Protein AF-A0A2S9GJ93-F1 (afdb_monomer_lite)

Radius of gyration: 14.31 Å; chains: 1; bounding box: 33×22×41 Å

pLDDT: mean 97.19, std 2.05, range [85.56, 98.69]

Sequence (85 aa):
LRRGENGLKVFAMCEIPNNVILIDEFAKRFDGFSIGSNDLTQLTLGVDRDSEIVAFDYDERDEGVKEMIRLAVDGCRRNGIHSGL

Secondary structure (DSSP, 8-state):
--TTGGG---EEE--SHHHHHTHHHHHTT-SEEE--HHHHHHHHHT--TT-TTTGGG--TTSHHHHHHHHHHHHHHHHTT-EEE-

Foldseek 3Di:
DDDPVVPDFFEEEPQALVCLVCVLVVLVPGQEYEYPLPNNQCRQQVADCPDPVGVVVRDSPDPSNVVSVVSRCVSCVVSVHDYHD

Structure (mmCIF, N/CA/C/O backbone):
data_AF-A0A2S9GJ93-F1
#
_entry.id   AF-A0A2S9GJ93-F1
#
loop_
_atom_site.group_PDB
_atom_site.id
_atom_site.type_symbol
_atom_site.label_atom_id
_atom_site.label_alt_id
_atom_site.label_comp_id
_atom_site.label_asym_id
_atom_site.label_entity_id
_atom_site.label_seq_id
_atom_site.pdbx_PDB_ins_code
_atom_site.Cartn_x
_atom_site.Cartn_y
_atom_site.Cartn_z
_atom_site.occupancy
_atom_site.B_iso_or_equiv
_atom_site.auth_seq_id
_atom_site.auth_comp_id
_atom_site.auth_asym_id
_atom_site.auth_atom_id
_atom_site.pdbx_PDB_model_num
ATOM 1 N N . LEU A 1 1 ? 3.450 9.779 21.721 1.00 85.56 1 LEU A N 1
ATOM 2 C CA . LEU A 1 1 ? 2.081 9.786 21.157 1.00 85.56 1 LEU A CA 1
ATOM 3 C C . LEU A 1 1 ? 1.505 8.384 21.286 1.00 85.56 1 LEU A C 1
ATOM 5 O O . LEU A 1 1 ? 2.253 7.436 21.066 1.00 85.56 1 LEU A O 1
ATOM 9 N N . ARG A 1 2 ? 0.230 8.238 21.658 1.00 92.81 2 ARG A N 1
ATOM 10 C CA . ARG A 1 2 ? -0.439 6.934 21.771 1.00 92.81 2 ARG A CA 1
ATOM 11 C C . ARG A 1 2 ? -1.599 6.866 20.780 1.00 92.81 2 ARG A C 1
ATOM 13 O O . ARG A 1 2 ? -2.453 7.747 20.776 1.00 92.81 2 ARG A O 1
ATOM 20 N N . ARG A 1 3 ? -1.627 5.824 19.942 1.00 94.56 3 ARG A N 1
ATOM 21 C CA . ARG A 1 3 ? -2.735 5.567 19.004 1.00 94.56 3 ARG A CA 1
ATOM 22 C C . ARG A 1 3 ? -4.067 5.533 19.763 1.00 94.56 3 ARG A C 1
ATOM 24 O O . ARG A 1 3 ? -4.152 4.893 20.811 1.00 94.56 3 ARG A O 1
ATOM 31 N N . GLY A 1 4 ? -5.077 6.226 19.241 1.00 95.12 4 GLY A N 1
ATOM 32 C CA . GLY A 1 4 ? -6.419 6.331 19.821 1.00 95.12 4 GLY A CA 1
ATOM 33 C C . GLY A 1 4 ? -6.587 7.403 20.905 1.00 95.12 4 GLY A C 1
ATOM 34 O O . GLY A 1 4 ? -7.716 7.799 21.189 1.00 95.12 4 GLY A O 1
ATOM 35 N N . GLU A 1 5 ? -5.504 7.923 21.490 1.00 97.94 5 GLU A N 1
ATOM 36 C CA . GLU A 1 5 ? -5.591 9.005 22.475 1.00 97.94 5 GLU A CA 1
ATOM 37 C C . GLU A 1 5 ? -5.990 10.317 21.785 1.00 97.94 5 GLU A C 1
ATOM 39 O O . GLU A 1 5 ? -5.407 10.689 20.769 1.00 97.94 5 GLU A O 1
ATOM 44 N N . ASN A 1 6 ? -7.006 11.010 22.312 1.00 96.75 6 ASN A N 1
ATOM 45 C CA . ASN A 1 6 ? -7.559 12.245 21.734 1.00 96.75 6 ASN A CA 1
ATOM 46 C C . ASN A 1 6 ? -7.973 12.115 20.252 1.00 96.75 6 ASN A C 1
ATOM 48 O O . ASN A 1 6 ? -7.910 13.082 19.497 1.00 96.75 6 ASN A O 1
ATOM 52 N N . GLY A 1 7 ? -8.375 10.913 19.820 1.00 96.00 7 GLY A N 1
ATOM 53 C CA . GLY A 1 7 ? -8.750 10.650 18.428 1.00 96.00 7 GLY A CA 1
ATOM 54 C C . GLY A 1 7 ? -7.566 10.576 17.458 1.00 96.00 7 GLY A C 1
ATOM 55 O O . GLY A 1 7 ? -7.782 10.585 16.246 1.00 96.00 7 GLY A O 1
ATOM 56 N N . LEU A 1 8 ? -6.328 10.486 17.961 1.00 97.56 8 LEU A N 1
ATOM 57 C CA . LEU A 1 8 ? -5.141 10.327 17.128 1.00 97.56 8 LEU A CA 1
ATOM 58 C C . LEU A 1 8 ? -5.209 9.017 16.336 1.00 97.56 8 LEU A C 1
ATOM 60 O O . LEU A 1 8 ? -5.151 7.926 16.912 1.00 97.56 8 LEU A O 1
ATOM 64 N N . LYS A 1 9 ? -5.252 9.144 15.011 1.00 97.19 9 LYS A N 1
ATOM 65 C CA . LYS A 1 9 ? -5.096 8.036 14.069 1.00 97.19 9 LYS A CA 1
ATOM 66 C C . LYS A 1 9 ? -3.650 7.943 13.604 1.00 97.19 9 LYS A C 1
ATOM 68 O O . LYS A 1 9 ? -3.009 8.964 13.361 1.00 97.19 9 LYS A O 1
ATOM 73 N N . VAL A 1 10 ? -3.149 6.725 13.466 1.00 97.56 10 VAL A N 1
ATOM 74 C CA . VAL A 1 10 ? -1.795 6.438 12.997 1.00 97.56 10 VAL A CA 1
ATOM 75 C C . VAL A 1 10 ? -1.888 5.725 11.659 1.00 97.56 10 VAL A C 1
ATOM 77 O O . VAL A 1 10 ? -2.441 4.632 11.565 1.00 97.56 10 VAL A O 1
ATOM 80 N N . PHE A 1 11 ? -1.321 6.348 10.635 1.00 97.75 11 PHE A N 1
ATOM 81 C CA . PHE A 1 11 ? -1.234 5.802 9.287 1.00 97.75 11 PHE A CA 1
ATOM 82 C C . PHE A 1 11 ? 0.205 5.397 8.985 1.00 97.75 11 PHE A C 1
ATOM 84 O O . PHE A 1 11 ? 1.141 5.914 9.600 1.00 97.75 11 PHE A O 1
ATOM 91 N N . ALA A 1 12 ? 0.373 4.482 8.039 1.00 97.75 12 ALA A N 1
ATOM 92 C CA . ALA A 1 12 ? 1.678 4.093 7.523 1.00 97.75 12 ALA A CA 1
ATOM 93 C C . ALA A 1 12 ? 1.697 4.122 5.995 1.00 97.75 12 ALA A C 1
ATOM 95 O O . ALA A 1 12 ? 0.660 3.982 5.346 1.00 97.75 12 ALA A O 1
ATOM 96 N N . MET A 1 13 ? 2.887 4.275 5.424 1.00 98.25 13 MET A N 1
ATOM 97 C CA . MET A 1 13 ? 3.080 4.083 3.994 1.00 98.25 13 MET A CA 1
ATOM 98 C C . MET A 1 13 ? 3.042 2.588 3.651 1.00 98.25 13 MET A C 1
ATOM 100 O O . MET A 1 13 ? 3.647 1.761 4.339 1.00 98.25 13 MET A O 1
ATOM 104 N N . CYS A 1 14 ? 2.333 2.240 2.580 1.00 98.38 14 CYS A N 1
ATOM 105 C CA . CYS A 1 14 ? 2.330 0.916 1.964 1.00 98.38 14 CYS A CA 1
ATOM 106 C C . CYS A 1 14 ? 3.125 0.985 0.654 1.00 98.38 14 CYS A C 1
ATOM 108 O O . CYS A 1 14 ? 2.555 1.056 -0.429 1.00 98.38 14 CYS A O 1
ATOM 110 N N . GLU A 1 15 ? 4.450 1.065 0.775 1.00 98.31 15 GLU A N 1
ATOM 111 C CA . GLU A 1 15 ? 5.363 1.342 -0.349 1.00 98.31 15 GLU A CA 1
ATOM 112 C C . GLU A 1 15 ? 6.496 0.309 -0.514 1.00 98.31 15 GLU A C 1
ATOM 114 O O . GLU A 1 15 ? 7.422 0.499 -1.289 1.00 98.31 15 GLU A O 1
ATOM 119 N N . ILE A 1 16 ? 6.438 -0.807 0.223 1.00 98.00 16 ILE A N 1
ATOM 120 C CA . ILE A 1 16 ? 7.464 -1.861 0.229 1.00 98.00 16 ILE A CA 1
ATOM 121 C C . ILE A 1 16 ? 6.737 -3.184 0.000 1.00 98.00 16 ILE A C 1
ATOM 123 O O . ILE A 1 16 ? 5.863 -3.495 0.801 1.00 98.00 16 ILE A O 1
ATOM 127 N N . PRO A 1 17 ? 7.102 -4.041 -0.967 1.00 98.31 17 PRO A N 1
ATOM 128 C CA . PRO A 1 17 ? 6.357 -5.276 -1.252 1.00 98.31 17 PRO A CA 1
ATOM 129 C C . PRO A 1 17 ? 6.028 -6.139 -0.016 1.00 98.31 17 PRO A C 1
ATOM 131 O O . PRO A 1 17 ? 4.951 -6.723 0.083 1.00 98.31 17 PRO A O 1
ATOM 134 N N . ASN A 1 18 ? 6.902 -6.148 0.997 1.00 98.44 18 ASN A N 1
ATOM 135 C CA . ASN A 1 18 ? 6.654 -6.819 2.274 1.00 98.44 18 ASN A CA 1
ATOM 136 C C . ASN A 1 18 ? 5.405 -6.311 3.029 1.00 98.44 18 ASN A C 1
ATOM 138 O O . ASN A 1 18 ? 4.694 -7.117 3.628 1.00 98.44 18 ASN A O 1
ATOM 142 N N . ASN A 1 19 ? 5.123 -5.001 3.022 1.00 97.31 19 ASN A N 1
ATOM 143 C CA . ASN A 1 19 ? 3.921 -4.462 3.666 1.00 97.31 19 ASN A CA 1
ATOM 144 C C . ASN A 1 19 ? 2.640 -4.809 2.897 1.00 97.31 19 ASN A C 1
ATOM 146 O O . ASN A 1 19 ? 1.630 -5.048 3.549 1.00 97.31 19 ASN A O 1
ATOM 150 N N . VAL A 1 20 ? 2.697 -4.953 1.568 1.00 98.50 20 VAL A N 1
ATOM 151 C CA . VAL A 1 20 ? 1.583 -5.466 0.751 1.00 98.50 20 VAL A CA 1
ATOM 152 C C . VAL A 1 20 ? 1.303 -6.936 1.080 1.00 98.50 20 VAL A C 1
ATOM 154 O O . VAL A 1 20 ? 0.165 -7.309 1.367 1.00 98.50 20 VAL A O 1
ATOM 157 N N . ILE A 1 21 ? 2.349 -7.770 1.098 1.00 98.62 21 ILE A N 1
ATOM 158 C CA . ILE A 1 21 ? 2.242 -9.216 1.355 1.00 98.62 21 ILE A CA 1
ATOM 159 C C . ILE A 1 21 ? 1.717 -9.495 2.769 1.00 98.62 21 ILE A C 1
ATOM 161 O O . ILE A 1 21 ? 0.863 -10.360 2.956 1.00 98.62 21 ILE A O 1
ATOM 165 N N . LEU A 1 22 ? 2.204 -8.758 3.771 1.00 98.50 22 LEU A N 1
ATOM 166 C CA . LEU A 1 22 ? 1.853 -8.951 5.183 1.00 98.50 22 LEU A CA 1
ATOM 167 C C . LEU A 1 22 ? 0.813 -7.947 5.690 1.00 98.50 22 LEU A C 1
ATOM 169 O O . LEU A 1 22 ? 0.730 -7.700 6.895 1.00 98.50 22 LEU A O 1
ATOM 173 N N . ILE A 1 23 ? 0.021 -7.352 4.799 1.00 98.50 23 ILE A N 1
ATOM 174 C CA . ILE A 1 23 ? -0.834 -6.211 5.145 1.00 98.50 23 ILE A CA 1
ATOM 175 C C . ILE A 1 23 ? -1.824 -6.506 6.279 1.00 98.50 23 ILE A C 1
ATOM 177 O O . ILE A 1 23 ? -2.101 -5.617 7.076 1.00 98.50 23 ILE A O 1
ATOM 181 N N . ASP A 1 24 ? -2.267 -7.755 6.445 1.00 98.44 24 ASP A N 1
ATOM 182 C CA . ASP A 1 24 ? -3.151 -8.166 7.547 1.00 98.44 24 ASP A CA 1
ATOM 183 C C . ASP A 1 24 ? -2.450 -8.080 8.919 1.00 98.44 24 ASP A C 1
ATOM 185 O O . ASP A 1 24 ? -3.049 -7.693 9.923 1.00 98.44 24 ASP A O 1
ATOM 189 N N . GLU A 1 25 ? -1.148 -8.373 8.980 1.00 98.56 25 GLU A N 1
ATOM 190 C CA . GLU A 1 25 ? -0.349 -8.231 10.204 1.00 98.56 25 GLU A CA 1
ATOM 191 C C . GLU A 1 25 ? -0.039 -6.767 10.514 1.00 98.56 25 GLU A C 1
ATOM 193 O O . GLU A 1 25 ? -0.022 -6.353 11.678 1.00 98.56 25 GLU A O 1
ATOM 198 N N . PHE A 1 26 ? 0.190 -5.960 9.477 1.00 98.12 26 PHE A N 1
ATOM 199 C CA . PHE A 1 26 ? 0.400 -4.527 9.640 1.00 98.12 26 PHE A CA 1
ATOM 200 C C . PHE A 1 26 ? -0.906 -3.799 10.002 1.00 98.12 26 PHE A C 1
ATOM 202 O O . PHE A 1 26 ? -0.877 -2.905 10.848 1.00 98.12 26 PHE A O 1
ATOM 209 N N . ALA A 1 27 ? -2.056 -4.220 9.472 1.00 98.06 27 ALA A N 1
ATOM 210 C CA . ALA A 1 27 ? -3.370 -3.637 9.755 1.00 98.06 27 ALA A CA 1
ATOM 211 C C . ALA A 1 27 ? -3.745 -3.683 11.246 1.00 98.06 27 ALA A C 1
ATOM 213 O O . ALA A 1 27 ? -4.414 -2.785 11.751 1.00 98.06 27 ALA A O 1
ATOM 214 N N . LYS A 1 28 ? -3.229 -4.658 12.005 1.00 97.62 28 LYS A N 1
ATOM 215 C CA . LYS A 1 28 ? -3.391 -4.708 13.472 1.00 97.62 28 LYS A CA 1
ATOM 216 C C . LYS A 1 28 ? -2.802 -3.473 14.170 1.00 97.62 28 LYS A C 1
ATOM 218 O O . LYS A 1 28 ? -3.223 -3.112 15.269 1.00 97.62 28 LYS A O 1
ATOM 223 N N . ARG A 1 29 ? -1.818 -2.812 13.551 1.00 96.31 29 ARG A N 1
ATOM 224 C CA . ARG A 1 29 ? -1.020 -1.729 14.147 1.00 96.31 29 ARG A CA 1
ATOM 225 C C . ARG A 1 29 ? -1.414 -0.331 13.666 1.00 96.31 29 ARG A C 1
ATOM 227 O O . ARG A 1 29 ? -1.191 0.615 14.420 1.00 96.31 29 ARG A O 1
ATOM 234 N N . PHE A 1 30 ? -2.046 -0.209 12.500 1.00 97.94 30 PHE A N 1
ATOM 235 C CA . PHE A 1 30 ? -2.361 1.073 11.857 1.00 97.94 30 PHE A CA 1
ATOM 236 C C . PHE A 1 30 ? -3.864 1.265 11.625 1.00 97.94 30 PHE A C 1
ATOM 238 O O .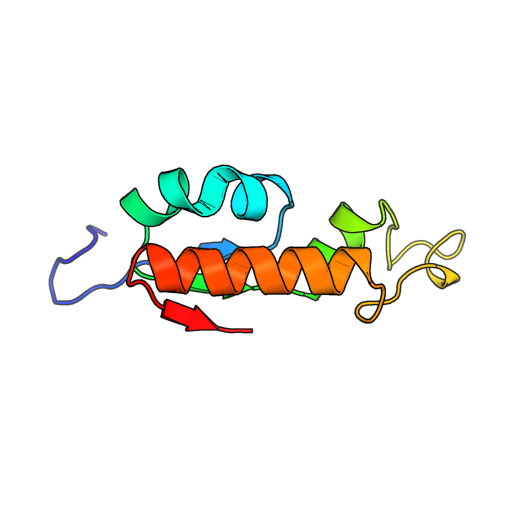 PHE A 1 30 ? -4.628 0.307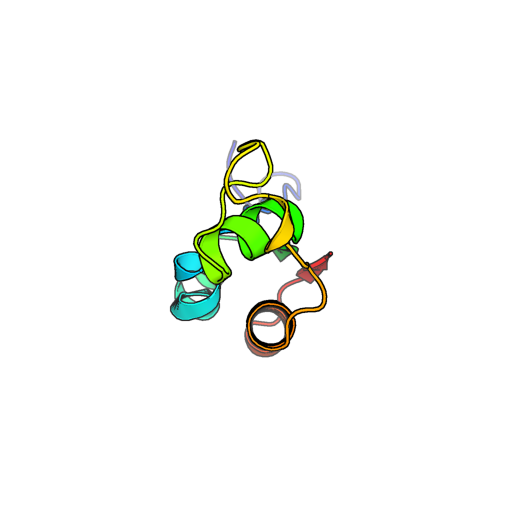 11.573 1.00 97.94 30 PHE A O 1
ATOM 245 N N . ASP A 1 31 ? -4.294 2.522 11.522 1.00 98.12 31 ASP A N 1
ATOM 246 C CA . ASP A 1 31 ? -5.682 2.915 11.230 1.00 98.12 31 ASP A CA 1
ATOM 247 C C . ASP A 1 31 ? -5.963 3.017 9.721 1.00 98.12 31 ASP A C 1
ATOM 249 O O . ASP A 1 31 ? -7.114 3.123 9.290 1.00 98.12 31 ASP A O 1
ATOM 253 N N . GLY A 1 32 ? -4.907 2.970 8.913 1.00 98.12 32 GLY A N 1
ATOM 254 C CA . GLY A 1 32 ? -4.968 2.942 7.463 1.00 98.12 32 GLY A CA 1
ATOM 255 C C . GLY A 1 32 ? -3.586 3.045 6.834 1.00 98.12 32 GLY A C 1
ATOM 256 O O . GLY A 1 32 ? -2.584 3.259 7.525 1.00 98.12 32 GLY A O 1
ATOM 257 N N . PHE A 1 33 ? -3.559 2.929 5.513 1.00 98.62 33 PHE A N 1
ATOM 258 C CA . PHE A 1 33 ? -2.352 3.032 4.710 1.00 98.62 33 PHE A CA 1
ATOM 259 C C . PHE A 1 33 ? -2.483 4.080 3.608 1.00 98.62 33 PHE A C 1
ATOM 261 O O . PHE A 1 33 ? -3.560 4.259 3.042 1.00 98.62 33 PHE A O 1
ATOM 268 N N . SER A 1 34 ? -1.369 4.737 3.294 1.00 98.44 34 SER A N 1
ATOM 269 C CA . SER A 1 34 ? -1.190 5.506 2.060 1.00 98.44 34 SER A CA 1
ATOM 270 C C . SER A 1 34 ? -0.247 4.723 1.156 1.00 98.44 34 SER A C 1
ATOM 272 O O . SER A 1 34 ? 0.861 4.386 1.566 1.00 98.44 34 SER A O 1
ATOM 274 N N . ILE A 1 35 ? -0.687 4.365 -0.040 1.00 98.38 35 ILE A N 1
ATOM 275 C CA . ILE A 1 35 ? 0.092 3.571 -0.982 1.00 98.38 35 ILE A CA 1
ATOM 276 C C . ILE A 1 35 ? 1.072 4.512 -1.679 1.00 98.38 35 ILE A C 1
ATOM 278 O O . ILE A 1 35 ? 0.669 5.406 -2.411 1.00 98.38 35 ILE A O 1
ATOM 282 N N . GLY A 1 36 ? 2.367 4.327 -1.436 1.00 97.94 36 GLY A N 1
ATOM 283 C CA . GLY A 1 36 ? 3.408 5.076 -2.135 1.00 97.94 36 GLY A CA 1
ATOM 284 C C . GLY A 1 36 ? 3.713 4.401 -3.464 1.00 97.94 36 GLY A C 1
ATOM 285 O O . GLY A 1 36 ? 4.604 3.557 -3.506 1.00 97.94 36 GLY A O 1
ATOM 286 N N . SER A 1 37 ? 2.978 4.737 -4.534 1.00 96.75 37 SER A N 1
ATOM 287 C CA . SER A 1 37 ? 3.149 4.112 -5.864 1.00 96.75 37 SER A CA 1
ATOM 288 C C . SER A 1 37 ? 4.587 4.190 -6.363 1.00 96.75 37 SER A C 1
ATOM 290 O O . SER A 1 37 ? 5.110 3.230 -6.918 1.00 96.75 37 SER A O 1
ATOM 292 N N . ASN A 1 38 ? 5.234 5.307 -6.058 1.00 96.56 38 ASN A N 1
ATOM 293 C CA . ASN A 1 38 ? 6.604 5.611 -6.401 1.00 96.56 38 ASN A CA 1
ATOM 294 C C . ASN A 1 38 ? 7.605 4.537 -5.936 1.00 96.56 38 ASN A C 1
ATOM 296 O O . ASN A 1 38 ? 8.219 3.827 -6.735 1.00 96.56 38 ASN A O 1
ATOM 300 N N . ASP A 1 39 ? 7.743 4.387 -4.620 1.00 97.88 39 ASP A N 1
ATOM 301 C CA . ASP A 1 39 ? 8.723 3.462 -4.053 1.00 97.88 39 ASP A CA 1
ATOM 302 C C . ASP A 1 39 ? 8.243 2.009 -4.189 1.00 97.88 39 ASP A C 1
ATOM 304 O O . ASP A 1 39 ? 9.056 1.099 -4.380 1.00 97.88 39 ASP A O 1
ATOM 308 N N . LEU A 1 40 ? 6.920 1.790 -4.215 1.00 98.25 40 LEU A N 1
ATOM 309 C CA . LEU A 1 40 ? 6.351 0.478 -4.503 1.00 98.25 40 LEU A CA 1
ATOM 310 C C . LEU A 1 40 ? 6.728 0.006 -5.910 1.00 98.25 40 LEU A C 1
ATOM 312 O O . LEU A 1 40 ? 7.078 -1.160 -6.067 1.00 98.25 40 LEU A O 1
ATOM 316 N N . THR A 1 41 ? 6.703 0.885 -6.913 1.00 98.25 41 THR A N 1
ATOM 317 C CA . THR A 1 41 ? 7.110 0.574 -8.293 1.00 98.25 41 THR A CA 1
ATOM 318 C C . THR A 1 41 ? 8.581 0.204 -8.343 1.00 98.25 41 THR A C 1
ATOM 320 O O . THR A 1 41 ? 8.925 -0.881 -8.810 1.00 98.25 41 THR A O 1
ATOM 323 N N . GLN A 1 42 ? 9.439 1.051 -7.773 1.00 98.19 42 GLN A N 1
ATOM 324 C CA . GLN A 1 42 ? 10.882 0.819 -7.724 1.00 98.19 42 GLN A CA 1
ATOM 325 C C . GLN A 1 42 ? 11.224 -0.538 -7.095 1.00 98.19 42 GLN A C 1
ATOM 327 O O . GLN A 1 42 ? 12.006 -1.308 -7.651 1.00 98.19 42 GLN A O 1
ATOM 332 N N . LEU A 1 43 ? 10.605 -0.877 -5.962 1.00 98.19 43 LEU A N 1
ATOM 333 C CA . LEU A 1 43 ? 10.886 -2.128 -5.254 1.00 98.19 43 LEU A CA 1
ATOM 334 C C . LEU A 1 43 ? 10.181 -3.352 -5.852 1.00 98.19 43 LEU A C 1
ATOM 336 O O . LEU A 1 43 ? 10.666 -4.467 -5.673 1.00 98.19 43 LEU A O 1
ATOM 340 N N . THR A 1 44 ? 9.059 -3.170 -6.549 1.00 98.06 44 THR A N 1
ATOM 341 C CA . THR A 1 44 ? 8.363 -4.263 -7.250 1.00 98.06 44 THR A CA 1
ATOM 342 C C . THR A 1 44 ? 9.105 -4.657 -8.521 1.00 98.06 44 THR A C 1
ATOM 344 O O . THR A 1 44 ? 9.286 -5.845 -8.773 1.00 98.06 44 THR A O 1
ATOM 347 N N . LEU A 1 45 ? 9.564 -3.670 -9.294 1.00 97.56 45 LEU A N 1
ATOM 348 C CA . LEU A 1 45 ? 10.305 -3.891 -10.537 1.00 97.56 45 LEU A CA 1
ATOM 349 C C . LEU A 1 45 ? 11.796 -4.159 -10.295 1.00 97.56 45 LEU A C 1
ATOM 351 O O . LEU A 1 45 ? 12.472 -4.705 -11.161 1.00 97.56 45 LEU A O 1
ATOM 355 N N . GLY A 1 46 ? 12.318 -3.793 -9.120 1.00 96.81 46 GLY A N 1
ATOM 356 C CA . GLY A 1 46 ? 13.752 -3.853 -8.835 1.00 96.81 46 GLY A CA 1
ATOM 357 C C . GLY A 1 46 ? 14.551 -2.817 -9.632 1.00 96.81 46 GLY A C 1
ATOM 358 O O . GLY A 1 46 ? 15.712 -3.061 -9.955 1.00 96.81 46 GLY A O 1
ATOM 359 N N . VAL A 1 47 ? 13.924 -1.683 -9.959 1.00 96.25 47 VAL A N 1
ATOM 360 C CA . VAL A 1 47 ? 14.476 -0.626 -10.816 1.00 96.25 47 VAL A CA 1
ATOM 361 C C . VAL A 1 47 ? 14.649 0.650 -10.007 1.00 96.25 47 VAL A C 1
ATOM 363 O O . VAL A 1 47 ? 13.677 1.202 -9.500 1.00 96.25 47 VAL A O 1
ATOM 366 N N . ASP A 1 48 ? 15.882 1.139 -9.923 1.00 96.00 48 ASP A N 1
ATOM 367 C CA . ASP A 1 48 ? 16.177 2.461 -9.372 1.00 96.00 48 ASP A CA 1
ATOM 368 C C . ASP A 1 48 ? 15.776 3.549 -10.380 1.00 96.00 48 ASP A C 1
ATOM 370 O O . ASP A 1 48 ? 16.376 3.659 -11.454 1.00 96.00 48 ASP A O 1
ATOM 374 N N . ARG A 1 49 ? 14.758 4.349 -10.041 1.00 93.25 49 ARG A N 1
ATOM 375 C CA . ARG A 1 49 ? 14.226 5.402 -10.925 1.00 93.25 49 ARG A CA 1
ATOM 376 C C . ARG A 1 49 ? 15.193 6.564 -11.148 1.00 93.25 49 ARG A C 1
ATOM 378 O O . ARG A 1 49 ? 15.035 7.296 -12.119 1.00 93.25 49 ARG A O 1
ATOM 385 N N . ASP A 1 50 ? 16.162 6.740 -10.252 1.00 94.50 50 ASP A N 1
ATOM 386 C CA . ASP A 1 50 ? 17.151 7.815 -10.328 1.00 94.50 50 ASP A CA 1
ATOM 387 C C . ASP A 1 50 ? 18.431 7.351 -11.054 1.00 94.50 50 ASP A C 1
ATOM 389 O O . ASP A 1 50 ? 19.353 8.135 -11.282 1.00 94.50 50 ASP A O 1
ATOM 393 N N . SER A 1 51 ? 18.493 6.076 -11.458 1.00 95.56 51 SER A N 1
ATOM 394 C CA . SER A 1 51 ? 19.632 5.507 -12.174 1.00 95.56 51 SER A CA 1
ATOM 395 C C . SER A 1 51 ? 19.527 5.726 -13.680 1.00 95.56 51 SER A C 1
ATOM 397 O O . SER A 1 51 ? 18.691 5.128 -14.356 1.00 95.56 51 SER A O 1
ATOM 399 N N . GLU A 1 52 ? 20.466 6.485 -14.250 1.00 94.31 52 GLU A N 1
ATOM 400 C CA . GLU A 1 52 ? 20.565 6.718 -15.702 1.00 94.31 52 GLU A CA 1
ATOM 401 C C . GLU A 1 52 ? 20.704 5.424 -16.532 1.00 94.31 52 GLU A C 1
ATOM 403 O O . GLU A 1 52 ? 20.469 5.430 -17.739 1.00 94.31 52 GLU A O 1
ATOM 408 N N . ILE A 1 53 ? 21.085 4.310 -15.895 1.00 95.62 53 ILE A N 1
ATOM 409 C CA . ILE A 1 53 ? 21.327 3.020 -16.551 1.00 95.62 53 ILE A CA 1
ATOM 410 C C . ILE A 1 53 ? 20.047 2.188 -16.671 1.00 95.62 53 ILE A C 1
ATOM 412 O O . ILE A 1 53 ? 19.952 1.402 -17.607 1.00 95.62 53 ILE A O 1
ATOM 416 N N . VAL A 1 54 ? 19.095 2.312 -15.739 1.00 93.06 54 VAL A N 1
ATOM 417 C CA . VAL A 1 54 ? 17.918 1.417 -15.665 1.00 93.06 54 VAL A CA 1
ATOM 418 C C . VAL A 1 54 ? 16.578 2.143 -15.541 1.00 93.06 54 VAL A C 1
ATOM 420 O O . VAL A 1 54 ? 15.541 1.505 -15.683 1.00 93.06 54 VAL A O 1
ATOM 423 N N . ALA A 1 55 ? 16.556 3.466 -15.343 1.00 94.88 55 ALA A N 1
ATOM 424 C CA . ALA A 1 55 ? 15.320 4.226 -15.129 1.00 94.88 55 ALA A CA 1
ATOM 425 C C . ALA A 1 55 ? 14.305 4.126 -16.284 1.00 94.88 55 ALA A C 1
ATOM 427 O O . ALA A 1 55 ? 13.122 4.381 -16.079 1.00 94.88 55 ALA A O 1
ATOM 428 N N . PHE A 1 56 ? 14.736 3.738 -17.490 1.00 94.12 56 PHE A N 1
ATOM 429 C CA . PHE A 1 56 ? 13.835 3.526 -18.626 1.00 94.12 56 PHE A CA 1
ATOM 430 C C . PHE A 1 56 ? 12.863 2.348 -18.433 1.00 94.12 56 PHE A C 1
ATOM 432 O O . PHE A 1 56 ? 11.830 2.328 -19.098 1.00 94.12 56 PHE 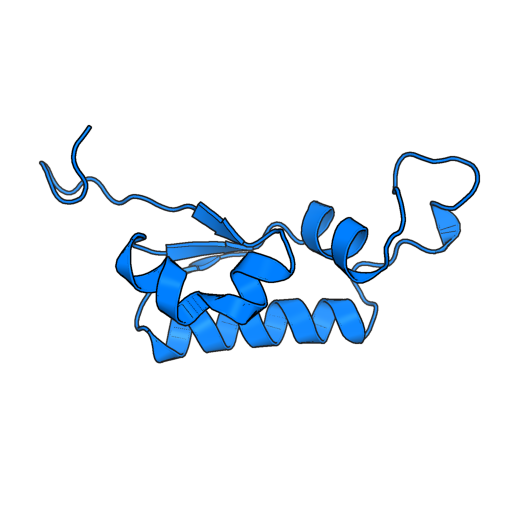A O 1
ATOM 439 N N . ASP A 1 57 ? 13.171 1.403 -17.535 1.00 94.88 57 ASP A N 1
ATOM 440 C CA . ASP A 1 57 ? 12.304 0.266 -17.193 1.00 94.88 57 ASP A CA 1
ATOM 441 C C . ASP A 1 57 ? 11.337 0.583 -16.033 1.00 94.88 57 ASP A C 1
ATOM 443 O O . ASP A 1 57 ? 10.519 -0.256 -15.656 1.00 94.88 57 ASP A O 1
ATOM 447 N N . TYR A 1 58 ? 11.393 1.789 -15.455 1.00 97.62 58 TYR A N 1
ATOM 448 C CA . TYR A 1 58 ? 10.447 2.214 -14.426 1.00 97.62 58 TYR A CA 1
ATOM 449 C C . TYR A 1 58 ? 9.091 2.576 -15.056 1.00 97.62 58 TYR A C 1
ATOM 451 O O . TYR A 1 58 ? 8.970 3.577 -15.765 1.00 97.62 58 TYR A O 1
ATOM 459 N N . ASP A 1 59 ? 8.045 1.801 -14.755 1.00 97.38 59 ASP A N 1
ATOM 460 C CA . ASP A 1 59 ? 6.667 2.116 -15.147 1.00 97.38 59 ASP A CA 1
ATOM 461 C C . ASP A 1 59 ? 5.672 1.754 -14.034 1.00 97.38 59 ASP A C 1
ATOM 463 O O . ASP A 1 59 ? 5.430 0.583 -13.744 1.00 97.38 59 ASP A O 1
ATOM 467 N N . GLU A 1 60 ? 5.021 2.760 -13.443 1.00 95.88 60 GLU A N 1
ATOM 468 C CA . GLU A 1 60 ? 3.973 2.549 -12.428 1.00 95.88 60 GLU A CA 1
ATOM 469 C C . GLU A 1 60 ? 2.731 1.826 -12.988 1.00 95.88 60 GLU A C 1
ATOM 471 O O . GLU A 1 60 ? 1.862 1.376 -12.239 1.00 95.88 60 GLU A O 1
ATOM 476 N N . ARG A 1 61 ? 2.612 1.728 -14.319 1.00 96.44 61 ARG A N 1
ATOM 477 C CA . ARG A 1 61 ? 1.516 1.044 -15.016 1.00 96.44 61 ARG A CA 1
ATOM 478 C C . ARG A 1 61 ? 1.858 -0.402 -15.365 1.00 96.44 61 ARG A C 1
ATOM 480 O O . ARG A 1 61 ? 1.026 -1.046 -16.011 1.00 96.44 61 ARG A O 1
ATOM 487 N N . ASP A 1 62 ? 3.028 -0.899 -14.973 1.00 98.19 62 ASP A N 1
ATOM 488 C CA . ASP A 1 62 ? 3.366 -2.312 -15.110 1.00 98.19 62 ASP A CA 1
ATOM 489 C C . ASP A 1 62 ? 2.322 -3.195 -14.399 1.00 98.19 62 ASP A C 1
ATOM 491 O O . ASP A 1 62 ? 1.758 -2.832 -13.361 1.00 98.19 62 ASP A O 1
ATOM 495 N N . GLU A 1 63 ? 2.028 -4.362 -14.972 1.00 98.31 63 GLU A N 1
ATOM 496 C CA . GLU A 1 63 ? 0.986 -5.248 -14.447 1.00 98.31 63 GLU A CA 1
ATOM 497 C C . GLU A 1 63 ? 1.337 -5.803 -13.056 1.00 98.31 63 GLU A C 1
ATOM 499 O O . GLU A 1 63 ? 0.446 -5.959 -12.219 1.00 98.31 63 GLU A O 1
ATOM 504 N N . GLY A 1 64 ? 2.622 -6.030 -12.761 1.00 97.88 64 GLY A N 1
ATOM 505 C CA . GLY A 1 64 ? 3.085 -6.423 -11.431 1.00 97.88 64 GLY A CA 1
ATOM 506 C C . GLY A 1 64 ? 2.864 -5.324 -10.392 1.00 97.88 64 GLY A C 1
ATOM 507 O O . GLY A 1 64 ? 2.424 -5.603 -9.274 1.00 97.88 64 GLY A O 1
ATOM 508 N N . VAL A 1 65 ? 3.085 -4.062 -10.768 1.00 98.31 65 VAL A N 1
ATOM 509 C CA . VAL A 1 65 ? 2.841 -2.899 -9.898 1.00 98.31 65 VAL A CA 1
ATOM 510 C C . VAL A 1 65 ? 1.350 -2.711 -9.643 1.00 98.31 65 VAL A C 1
ATOM 512 O O . VAL A 1 65 ? 0.929 -2.567 -8.492 1.00 98.31 65 VAL A O 1
ATOM 515 N N . LYS A 1 66 ? 0.523 -2.777 -10.693 1.00 98.44 66 LYS A N 1
ATOM 516 C CA . LYS A 1 66 ? -0.939 -2.726 -10.554 1.00 98.44 66 LYS A CA 1
ATOM 517 C C . LYS A 1 66 ? -1.454 -3.828 -9.636 1.00 98.44 66 LYS A C 1
ATOM 519 O O . LYS A 1 66 ? -2.326 -3.561 -8.809 1.00 98.44 66 LYS A O 1
ATOM 524 N N . GLU A 1 67 ? -0.909 -5.038 -9.745 1.00 98.62 67 GLU A N 1
ATOM 525 C CA . GLU A 1 67 ? -1.286 -6.148 -8.873 1.00 98.62 67 GLU A CA 1
ATOM 526 C C . GLU A 1 67 ? -0.886 -5.883 -7.415 1.00 98.62 67 GLU A C 1
ATOM 528 O O . GLU A 1 67 ? -1.699 -6.102 -6.516 1.00 98.62 67 GLU A O 1
ATOM 533 N N . MET A 1 68 ? 0.299 -5.319 -7.158 1.00 98.44 68 MET A N 1
ATOM 534 C CA . MET A 1 68 ? 0.696 -4.903 -5.806 1.00 98.44 68 MET A CA 1
ATOM 535 C C . MET A 1 68 ? -0.257 -3.852 -5.221 1.00 98.44 68 MET A C 1
ATOM 537 O O . MET A 1 68 ? -0.707 -3.992 -4.081 1.00 98.44 68 MET A O 1
ATOM 541 N N . ILE A 1 69 ? -0.631 -2.835 -6.004 1.00 98.50 69 ILE A N 1
ATOM 542 C CA . ILE A 1 69 ? -1.599 -1.811 -5.581 1.00 98.50 69 ILE A CA 1
ATOM 543 C C . ILE A 1 69 ? -2.965 -2.450 -5.301 1.00 98.50 69 ILE A C 1
ATOM 545 O O . ILE A 1 69 ? -3.573 -2.186 -4.261 1.00 98.50 69 ILE A O 1
ATOM 549 N N . ARG A 1 70 ? -3.443 -3.334 -6.186 1.00 98.56 70 ARG A N 1
ATOM 550 C CA . ARG A 1 70 ? -4.715 -4.046 -6.010 1.00 98.56 70 ARG A CA 1
ATOM 551 C C . ARG A 1 70 ? -4.716 -4.869 -4.721 1.00 98.56 70 ARG A C 1
ATOM 553 O O . ARG A 1 70 ? -5.666 -4.775 -3.943 1.00 98.56 70 ARG A O 1
ATOM 560 N N . LEU A 1 71 ? -3.652 -5.634 -4.465 1.00 98.62 71 LEU A N 1
ATOM 561 C CA . LEU A 1 71 ? -3.498 -6.444 -3.253 1.00 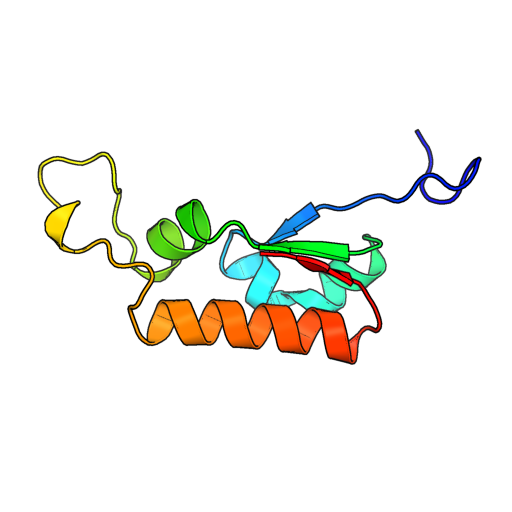98.62 71 LEU A CA 1
ATOM 562 C C . LEU A 1 71 ? -3.479 -5.586 -1.981 1.00 98.62 71 LEU A C 1
ATOM 564 O O . LEU A 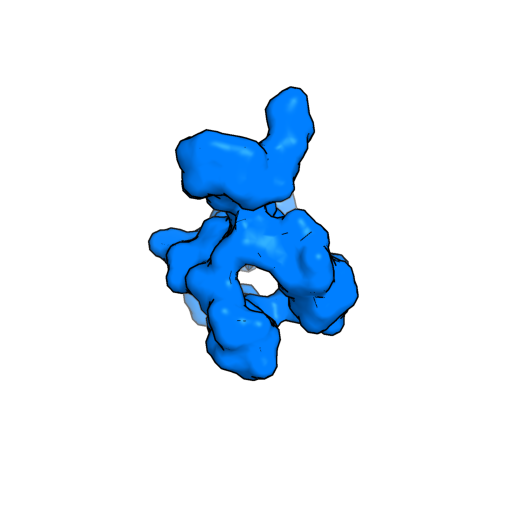1 71 ? -4.085 -5.982 -0.979 1.00 98.62 71 LEU A O 1
ATOM 568 N N . ALA A 1 72 ? -2.843 -4.412 -2.026 1.00 98.56 72 ALA A N 1
ATOM 569 C CA . ALA A 1 72 ? -2.829 -3.460 -0.919 1.00 98.56 72 ALA A CA 1
ATOM 570 C C . ALA A 1 72 ? -4.229 -2.886 -0.635 1.00 98.56 72 ALA A C 1
ATOM 572 O O . ALA A 1 72 ? -4.680 -2.883 0.515 1.00 98.56 72 ALA A O 1
ATOM 573 N N . VAL A 1 73 ? -4.958 -2.462 -1.673 1.00 98.62 73 VAL A N 1
ATOM 574 C CA . VAL A 1 73 ? -6.331 -1.937 -1.546 1.00 98.62 73 VAL A CA 1
ATOM 575 C C . VAL A 1 73 ? -7.284 -3.009 -1.020 1.00 98.62 73 VAL A C 1
ATOM 577 O O . VAL A 1 73 ? -8.012 -2.775 -0.050 1.00 98.62 73 VAL A O 1
ATOM 580 N N . ASP A 1 74 ? -7.251 -4.213 -1.595 1.00 98.69 74 ASP A N 1
ATOM 581 C CA . ASP A 1 74 ? -8.056 -5.334 -1.109 1.00 98.69 74 ASP A CA 1
ATOM 582 C C . ASP A 1 74 ? -7.678 -5.727 0.325 1.00 98.69 74 ASP A C 1
ATOM 584 O O . ASP A 1 74 ? -8.537 -6.158 1.097 1.00 98.69 74 ASP A O 1
ATOM 588 N N . GLY A 1 75 ? -6.412 -5.540 0.705 1.00 98.56 75 GLY A N 1
ATOM 589 C CA . GLY A 1 75 ? -5.910 -5.721 2.064 1.00 98.56 75 GLY A CA 1
ATOM 590 C C . GLY A 1 75 ? -6.460 -4.744 3.069 1.00 98.56 75 GLY A C 1
ATOM 591 O O . GLY A 1 75 ? -6.955 -5.148 4.121 1.00 98.56 75 GLY A O 1
ATOM 592 N N . CYS A 1 76 ? -6.465 -3.467 2.732 1.00 98.56 76 CYS A N 1
ATOM 593 C CA . CYS A 1 76 ? -7.077 -2.471 3.592 1.00 98.56 76 CYS A CA 1
ATOM 594 C C . CYS A 1 76 ? -8.580 -2.737 3.741 1.00 98.56 76 CYS A C 1
ATOM 596 O O . CYS A 1 76 ? -9.096 -2.786 4.861 1.00 98.56 76 CYS A O 1
ATOM 598 N N . ARG A 1 77 ? -9.265 -3.030 2.625 1.00 98.56 77 ARG A N 1
ATOM 599 C CA . ARG A 1 77 ? -10.704 -3.319 2.600 1.00 98.56 77 ARG A CA 1
ATOM 600 C C . ARG A 1 77 ? -11.080 -4.525 3.461 1.00 98.56 77 ARG A C 1
ATOM 602 O O . ARG A 1 77 ? -12.015 -4.422 4.251 1.00 98.56 77 ARG A O 1
ATOM 609 N N . ARG A 1 78 ? -10.365 -5.652 3.346 1.00 98.50 78 ARG A N 1
ATOM 610 C CA . ARG A 1 78 ? -10.676 -6.873 4.119 1.00 98.50 78 ARG A CA 1
ATOM 611 C C . ARG A 1 78 ? -10.397 -6.734 5.618 1.00 98.50 78 ARG A C 1
ATOM 613 O O . ARG A 1 78 ? -11.052 -7.405 6.407 1.00 98.50 78 ARG A O 1
ATOM 620 N N . ASN A 1 79 ? -9.487 -5.840 6.010 1.00 98.56 79 ASN A N 1
ATOM 621 C CA . ASN A 1 79 ? -9.224 -5.513 7.416 1.00 98.56 79 ASN A CA 1
ATOM 622 C C . ASN A 1 79 ? -10.079 -4.347 7.942 1.00 98.56 79 ASN A C 1
ATOM 624 O O . ASN A 1 79 ? -9.958 -3.983 9.109 1.00 98.56 79 ASN A O 1
ATOM 628 N N . GLY A 1 80 ? -10.935 -3.748 7.107 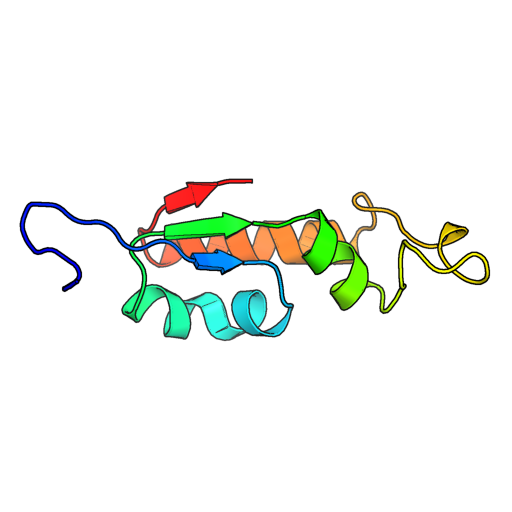1.00 98.31 80 GLY A N 1
ATOM 629 C CA . GLY A 1 80 ? -11.793 -2.633 7.507 1.00 98.31 80 GLY A CA 1
ATOM 630 C C . GLY A 1 80 ? -11.035 -1.344 7.842 1.00 98.31 80 GLY A C 1
ATOM 631 O O . GLY A 1 80 ? -11.520 -0.552 8.648 1.00 98.31 80 GLY A O 1
ATOM 632 N N . ILE A 1 81 ? -9.858 -1.128 7.247 1.00 98.12 81 ILE A N 1
ATOM 633 C CA . ILE A 1 81 ? -9.045 0.083 7.436 1.00 98.12 81 ILE A CA 1
ATOM 634 C C . ILE A 1 81 ? -8.985 0.917 6.152 1.00 98.12 81 ILE A C 1
ATOM 636 O O . ILE A 1 81 ? -9.283 0.439 5.058 1.00 98.12 81 ILE A O 1
ATOM 640 N N . HIS A 1 82 ? -8.606 2.188 6.281 1.00 98.19 82 HIS A N 1
ATOM 641 C CA . HIS A 1 82 ? -8.521 3.099 5.141 1.00 98.19 82 HIS A CA 1
ATOM 642 C C . HIS A 1 82 ? -7.327 2.768 4.229 1.00 98.19 82 HIS A C 1
ATOM 644 O O . HIS A 1 82 ? -6.240 2.480 4.723 1.00 98.19 82 HIS A O 1
ATOM 650 N N . SER A 1 83 ? -7.519 2.884 2.915 1.00 97.94 83 SER A N 1
ATOM 651 C CA . SER A 1 83 ? -6.451 2.954 1.911 1.00 97.94 83 SER A CA 1
ATOM 652 C C . SER A 1 83 ? -6.565 4.257 1.125 1.00 97.94 83 SER A C 1
ATOM 654 O O . SER A 1 83 ? -7.644 4.549 0.603 1.00 97.94 83 SER A O 1
ATOM 656 N N . GLY A 1 84 ? -5.458 4.983 0.998 1.00 96.69 84 GLY A N 1
ATOM 657 C CA . GLY A 1 84 ? -5.270 6.072 0.039 1.00 96.69 84 GLY A CA 1
ATOM 658 C C . GLY A 1 84 ? -4.164 5.724 -0.957 1.00 96.69 84 GLY A C 1
ATOM 659 O O . GLY A 1 84 ? -3.321 4.885 -0.648 1.00 96.69 84 GLY A O 1
ATOM 660 N N . LEU A 1 85 ? -4.184 6.350 -2.129 1.00 90.81 85 LEU A N 1
ATOM 661 C CA . LEU A 1 85 ? -3.114 6.341 -3.130 1.00 90.81 85 LEU A CA 1
ATOM 662 C C . LEU A 1 85 ? -2.730 7.798 -3.391 1.00 90.81 85 LEU A C 1
ATOM 664 O O . LEU A 1 85 ? -3.680 8.598 -3.571 1.00 90.81 85 LEU A O 1
#